Protein AF-A0AAJ2U3H9-F1 (afdb_monomer)

Organism: Alkalihalophilus pseudofirmus (NCBI:txid79885)

Radius of gyration: 13.44 Å; Cα contacts (8 Å, |Δi|>4): 105; chains: 1; bounding box: 36×34×32 Å

Secondary structure (DSSP, 8-state):
------TTHHHHS----HHHHHHHHHHHHHT-HHHHHHHHHHHHHHHHTS---TTSHHHHHHHHHHTT--HHHHHHHHTSHHHHHHHHHHHHHTT-

pLDDT: mean 81.8, std 15.15, range [41.44, 97.75]

InterPro domains:
  IPR036249 Thioredoxin-like superfamily [SSF52833] (18-94)

Sequence (96 aa):
SGMSCDGSLWLENPVDAPYNVSLALKAAELQGRRAGIRFLRRMQEVLFLEKQNISDVAVLKECARSSGLDVEEFINDMHSESAAKAFQCDLQITTE

Structure (mmCIF, N/CA/C/O backbone):
data_AF-A0AAJ2U3H9-F1
#
_entry.id   AF-A0AAJ2U3H9-F1
#
loop_
_atom_site.group_PDB
_atom_site.id
_atom_site.type_symbol
_atom_site.label_atom_id
_atom_site.label_alt_id
_atom_site.label_comp_id
_atom_site.label_asym_id
_atom_site.label_entity_id
_atom_site.label_seq_id
_atom_site.pdbx_PDB_ins_code
_atom_site.Cartn_x
_atom_site.Cartn_y
_atom_site.Cartn_z
_atom_site.occupancy
_atom_site.B_iso_or_equiv
_atom_site.auth_seq_id
_atom_site.auth_comp_id
_atom_site.auth_asym_id
_atom_site.auth_atom_id
_atom_site.pdbx_PDB_model_num
ATOM 1 N N . SER A 1 1 ? 22.103 4.186 -0.546 1.00 52.78 1 SER A N 1
ATOM 2 C CA . SER A 1 1 ? 20.906 3.362 -0.281 1.00 52.78 1 SER A CA 1
ATOM 3 C C . SER A 1 1 ? 21.046 1.910 -0.737 1.00 52.78 1 SER A C 1
ATOM 5 O O . SER A 1 1 ? 20.302 1.097 -0.216 1.00 52.78 1 SER A O 1
ATOM 7 N N . GLY A 1 2 ? 21.956 1.531 -1.651 1.00 63.69 2 GLY A N 1
ATOM 8 C CA . GLY A 1 2 ? 22.235 0.115 -1.982 1.00 63.69 2 GLY A CA 1
ATOM 9 C C . GLY A 1 2 ? 21.114 -0.637 -2.717 1.00 63.69 2 GLY A C 1
ATOM 10 O O . GLY A 1 2 ? 21.351 -1.727 -3.221 1.00 63.69 2 GLY A O 1
ATOM 11 N N . MET A 1 3 ? 19.918 -0.052 -2.811 1.00 66.44 3 MET A N 1
ATOM 12 C CA . MET A 1 3 ? 18.829 -0.526 -3.656 1.00 66.44 3 MET A CA 1
ATOM 13 C C . MET A 1 3 ? 19.054 -0.066 -5.097 1.00 66.44 3 MET A C 1
ATOM 15 O O . MET A 1 3 ? 19.252 1.126 -5.341 1.00 66.44 3 MET A O 1
ATOM 19 N N . SER A 1 4 ? 19.024 -1.012 -6.037 1.00 62.16 4 SER A N 1
ATOM 20 C CA . SER A 1 4 ? 19.001 -0.715 -7.468 1.00 62.16 4 SER A CA 1
ATOM 21 C C . SER A 1 4 ? 17.622 -0.180 -7.840 1.00 62.16 4 SER A C 1
ATOM 23 O O . SER A 1 4 ? 16.643 -0.917 -7.794 1.00 62.16 4 SER A O 1
ATOM 25 N N . CYS A 1 5 ? 17.552 1.100 -8.197 1.00 56.16 5 CYS A N 1
ATOM 26 C CA . CYS A 1 5 ? 16.351 1.712 -8.755 1.00 56.16 5 CYS A CA 1
ATOM 27 C C . CYS A 1 5 ? 16.517 1.791 -10.274 1.00 56.16 5 CYS A C 1
ATOM 29 O O . CYS A 1 5 ? 17.376 2.530 -10.756 1.00 56.16 5 CYS A O 1
ATOM 31 N N . ASP A 1 6 ? 15.719 1.040 -11.029 1.00 63.75 6 ASP A N 1
ATOM 32 C CA . ASP A 1 6 ? 15.672 1.184 -12.483 1.00 63.75 6 ASP A CA 1
ATOM 33 C C . ASP A 1 6 ? 14.768 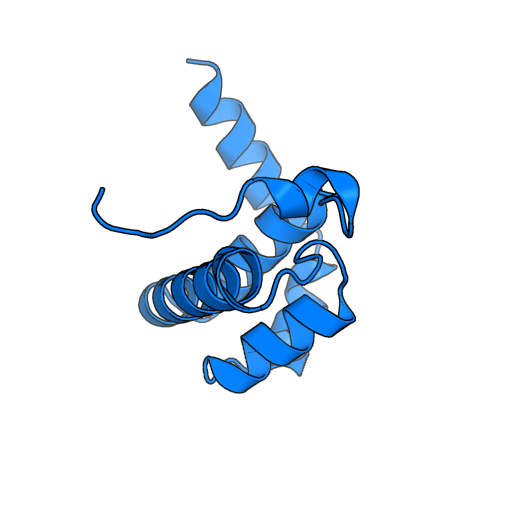2.372 -12.860 1.00 63.75 6 ASP A C 1
ATOM 35 O O . ASP A 1 6 ? 13.556 2.347 -12.650 1.00 63.75 6 ASP A O 1
ATOM 39 N N . GLY A 1 7 ? 15.368 3.439 -13.393 1.00 59.19 7 GLY A N 1
ATOM 40 C CA . GLY A 1 7 ? 14.671 4.681 -13.744 1.00 59.19 7 GLY A CA 1
ATOM 41 C C . GLY A 1 7 ? 13.750 4.586 -14.967 1.00 59.19 7 GLY A C 1
ATOM 42 O O . GLY A 1 7 ? 12.967 5.508 -15.190 1.00 59.19 7 GLY A O 1
ATOM 43 N N . SER A 1 8 ? 13.804 3.490 -15.736 1.00 64.75 8 SER A N 1
ATOM 44 C CA . SER A 1 8 ? 12.917 3.256 -16.894 1.00 64.75 8 SER A CA 1
ATOM 45 C C . SER A 1 8 ? 11.440 3.105 -16.514 1.00 64.75 8 SER A C 1
ATOM 47 O O . SER A 1 8 ? 10.563 3.337 -17.342 1.00 64.75 8 SER A O 1
ATOM 49 N N . LEU A 1 9 ? 11.159 2.803 -15.243 1.00 58.12 9 LEU A N 1
ATOM 50 C CA . LEU A 1 9 ? 9.816 2.651 -14.687 1.00 58.12 9 LEU A CA 1
ATOM 51 C C . LEU A 1 9 ? 8.863 3.803 -15.048 1.00 58.12 9 LEU A C 1
ATOM 53 O O . LEU A 1 9 ? 7.720 3.572 -15.434 1.00 58.12 9 LEU A O 1
ATOM 57 N N . TRP A 1 10 ? 9.346 5.043 -14.952 1.00 59.75 10 TRP A N 1
ATOM 58 C CA . TRP A 1 10 ? 8.550 6.249 -15.198 1.00 59.75 10 TRP A CA 1
ATOM 59 C C . TRP A 1 10 ? 8.140 6.425 -16.664 1.00 59.75 10 TRP A C 1
ATOM 61 O O . TRP A 1 10 ? 7.230 7.196 -16.951 1.00 59.75 10 TRP A O 1
ATOM 71 N N . LEU A 1 11 ? 8.818 5.736 -17.584 1.00 60.06 11 LEU A N 1
ATOM 72 C CA . LEU A 1 11 ? 8.549 5.774 -19.021 1.00 60.06 11 LEU A CA 1
ATOM 73 C C . LEU A 1 11 ? 7.652 4.613 -19.472 1.00 60.06 11 LEU A C 1
ATOM 75 O O . LEU A 1 11 ? 6.944 4.757 -20.463 1.00 60.06 11 LEU A O 1
ATOM 79 N N . GLU A 1 12 ? 7.684 3.480 -18.764 1.00 65.00 12 GLU A N 1
ATOM 80 C CA . GLU A 1 12 ? 6.982 2.250 -19.157 1.00 65.00 12 GLU A CA 1
ATOM 81 C C . GLU A 1 12 ? 5.644 2.054 -18.430 1.00 65.00 12 GLU A C 1
ATOM 83 O O . GLU A 1 12 ? 4.678 1.622 -19.057 1.00 65.00 12 GLU A O 1
ATOM 88 N N . ASN A 1 13 ? 5.567 2.355 -17.127 1.00 66.62 13 ASN A N 1
ATOM 89 C CA . ASN A 1 13 ? 4.363 2.119 -16.323 1.00 66.62 13 ASN A CA 1
ATOM 90 C C . ASN A 1 13 ? 4.263 3.113 -15.143 1.00 66.62 13 ASN A C 1
ATOM 92 O O . ASN A 1 13 ? 4.543 2.752 -13.993 1.00 66.62 13 ASN A O 1
ATOM 96 N N . PRO A 1 14 ? 3.938 4.389 -15.423 1.00 73.50 14 PRO A N 1
ATOM 97 C CA . PRO A 1 14 ? 3.964 5.453 -14.425 1.00 73.50 14 PRO A CA 1
ATOM 98 C C . PRO A 1 14 ? 2.926 5.258 -13.310 1.00 73.50 14 PRO A C 1
ATOM 100 O O . PRO A 1 14 ? 1.861 4.667 -13.485 1.00 73.50 14 PRO A O 1
ATOM 103 N N . VAL A 1 15 ? 3.249 5.777 -12.122 1.00 77.25 15 VAL A N 1
ATOM 104 C CA . VAL A 1 15 ? 2.325 5.813 -10.980 1.00 77.25 15 VAL A CA 1
ATOM 105 C C . VAL A 1 15 ? 1.370 6.994 -11.164 1.00 77.25 15 VAL A C 1
ATOM 107 O O . VAL A 1 15 ? 1.632 8.099 -10.691 1.00 77.25 15 VAL A O 1
ATOM 110 N N . ASP A 1 16 ? 0.265 6.752 -11.864 1.00 78.75 16 ASP A N 1
ATOM 111 C CA . ASP A 1 16 ? -0.664 7.803 -12.305 1.00 78.75 16 ASP A CA 1
ATOM 112 C C . ASP A 1 16 ? -1.672 8.242 -11.228 1.00 78.75 16 ASP A C 1
ATOM 114 O O . ASP A 1 16 ? -2.223 9.341 -11.297 1.00 78.75 16 ASP A O 1
ATOM 118 N N . ALA A 1 17 ? -1.898 7.413 -10.203 1.00 80.56 17 ALA A N 1
ATOM 119 C CA . ALA A 1 17 ? -2.787 7.723 -9.080 1.00 80.56 17 ALA A CA 1
ATOM 120 C C . ALA A 1 17 ? -2.079 7.534 -7.720 1.00 80.56 17 ALA A C 1
ATOM 122 O O . ALA A 1 17 ? -2.417 6.626 -6.955 1.00 80.56 17 ALA A O 1
ATOM 123 N N . PRO A 1 18 ? -1.105 8.396 -7.365 1.00 79.69 18 PRO A N 1
ATOM 124 C CA . PRO A 1 18 ? -0.325 8.262 -6.128 1.00 79.69 18 PRO A CA 1
ATOM 125 C C . PRO A 1 18 ? -1.185 8.295 -4.854 1.00 79.69 18 PRO A C 1
ATOM 127 O O . PRO A 1 18 ? -0.818 7.693 -3.848 1.00 79.69 18 PRO A O 1
ATOM 130 N N . TYR A 1 19 ? -2.366 8.919 -4.911 1.00 80.62 19 TYR A N 1
ATOM 131 C CA . TYR A 1 19 ? -3.355 8.908 -3.831 1.00 80.62 19 TYR A CA 1
ATOM 132 C C . TYR A 1 19 ? -3.778 7.487 -3.418 1.00 80.62 19 TYR A C 1
ATOM 134 O O . TYR A 1 19 ? -3.866 7.189 -2.226 1.00 80.62 19 TYR A O 1
ATOM 142 N N . ASN A 1 20 ? -3.960 6.580 -4.385 1.00 85.25 20 ASN A N 1
ATOM 143 C CA . ASN A 1 20 ? -4.356 5.195 -4.117 1.00 85.25 20 ASN A CA 1
ATOM 144 C C . ASN A 1 20 ? -3.275 4.432 -3.346 1.00 85.25 20 ASN A C 1
ATOM 146 O O . ASN A 1 20 ? -3.592 3.603 -2.497 1.00 85.25 20 ASN A O 1
ATOM 150 N N . VAL A 1 21 ? -2.001 4.743 -3.607 1.00 90.12 21 VAL A N 1
ATOM 151 C CA . VAL A 1 21 ? -0.855 4.138 -2.914 1.00 90.12 21 VAL A CA 1
ATOM 152 C C . VAL A 1 21 ? -0.872 4.518 -1.436 1.00 90.12 21 VAL A C 1
ATOM 154 O O . VAL A 1 21 ? -0.688 3.669 -0.562 1.00 90.12 21 VAL A O 1
ATOM 157 N N . SER A 1 22 ? -1.128 5.793 -1.141 1.00 89.50 22 SER A N 1
ATOM 158 C CA . SER A 1 22 ? -1.200 6.280 0.234 1.00 89.50 22 SER A CA 1
ATOM 159 C C . SER A 1 22 ? -2.416 5.730 0.982 1.00 89.50 22 SER A C 1
ATOM 161 O O . SER A 1 22 ? -2.273 5.309 2.128 1.00 89.50 22 SER A O 1
ATOM 163 N N . LEU A 1 23 ? -3.587 5.660 0.335 1.00 89.38 23 LEU A N 1
ATOM 164 C CA . LEU A 1 23 ? -4.775 5.017 0.909 1.00 89.38 23 LEU A CA 1
ATOM 165 C C . LEU A 1 23 ? -4.539 3.539 1.217 1.00 89.38 23 LEU A C 1
ATOM 167 O O . LEU A 1 23 ? -4.879 3.078 2.303 1.00 89.38 23 LEU A O 1
ATOM 171 N N . ALA A 1 24 ? -3.923 2.808 0.290 1.00 93.31 24 ALA A N 1
ATOM 172 C CA . ALA A 1 24 ? -3.579 1.407 0.481 1.00 93.31 24 ALA A CA 1
ATOM 173 C C . ALA A 1 24 ? -2.625 1.206 1.659 1.00 93.31 24 ALA A C 1
ATOM 175 O O . ALA A 1 24 ? -2.825 0.307 2.474 1.00 93.31 24 ALA A O 1
ATOM 176 N N . LEU A 1 25 ? -1.614 2.067 1.802 1.00 93.50 25 LEU A N 1
ATOM 177 C CA . LEU A 1 25 ? -0.724 2.003 2.956 1.00 93.50 25 LEU A CA 1
ATOM 178 C C . LEU A 1 25 ? -1.493 2.212 4.269 1.00 93.50 25 LEU A C 1
ATOM 180 O O . LEU A 1 25 ? -1.284 1.454 5.214 1.00 93.50 25 LEU A O 1
ATOM 184 N N . LYS A 1 26 ? -2.426 3.173 4.312 1.00 90.62 26 LYS A N 1
ATOM 185 C CA . LYS A 1 26 ? -3.273 3.402 5.492 1.00 90.62 26 LYS A CA 1
ATOM 186 C C . LYS A 1 26 ? -4.205 2.237 5.792 1.00 90.62 26 LYS A C 1
ATOM 188 O O . LYS A 1 26 ? -4.257 1.812 6.940 1.00 90.62 26 LYS A O 1
ATOM 193 N N . ALA A 1 27 ? -4.862 1.670 4.785 1.00 92.94 27 ALA A N 1
ATOM 194 C CA . ALA A 1 27 ? -5.684 0.473 4.947 1.00 92.94 27 ALA A CA 1
ATOM 195 C C . ALA A 1 27 ? -4.873 -0.700 5.530 1.00 92.94 27 ALA A C 1
ATOM 197 O O . ALA A 1 27 ? -5.301 -1.365 6.469 1.00 92.94 27 ALA A O 1
ATOM 198 N N . ALA A 1 28 ? -3.641 -0.908 5.058 1.00 95.56 28 ALA A N 1
ATOM 199 C CA . ALA A 1 28 ? -2.756 -1.933 5.610 1.00 95.56 28 ALA A CA 1
ATOM 200 C C . ALA A 1 28 ? -2.307 -1.644 7.059 1.00 95.56 28 ALA A C 1
ATOM 202 O O . ALA A 1 28 ? -2.086 -2.574 7.838 1.00 95.56 28 ALA A O 1
ATOM 203 N N . GLU A 1 29 ? -2.144 -0.372 7.432 1.00 93.88 29 GLU A N 1
ATOM 204 C CA . GLU A 1 29 ? -1.804 0.040 8.800 1.00 93.88 29 GLU A CA 1
ATOM 205 C C . GLU A 1 29 ? -2.957 -0.166 9.794 1.00 93.88 29 GLU A C 1
ATOM 207 O O . GLU A 1 29 ? -2.679 -0.444 10.965 1.00 93.88 29 GLU A O 1
ATOM 212 N N . LEU A 1 30 ? -4.220 -0.096 9.347 1.00 92.81 30 LEU A N 1
ATOM 213 C CA . LEU A 1 30 ? -5.406 -0.354 10.180 1.00 92.81 30 LEU A CA 1
ATOM 214 C C . LEU A 1 30 ? -5.456 -1.801 10.691 1.00 92.81 30 LEU A C 1
ATOM 216 O O . LEU A 1 30 ? -5.809 -2.032 11.845 1.00 92.81 30 LEU A O 1
ATOM 220 N N . GLN A 1 31 ? -4.951 -2.757 9.906 1.00 94.56 31 GLN A N 1
ATOM 221 C CA . GLN A 1 31 ? -4.757 -4.152 10.335 1.00 94.56 31 GLN A CA 1
ATOM 222 C C . GLN A 1 31 ? -3.520 -4.348 11.239 1.00 94.56 31 GLN A C 1
ATOM 224 O O . GLN A 1 31 ? -3.146 -5.465 11.611 1.00 94.56 31 GLN A O 1
ATOM 229 N N . GLY A 1 32 ? -2.855 -3.251 11.608 1.00 95.38 32 GLY A N 1
ATOM 230 C CA . GLY A 1 32 ? -1.768 -3.193 12.570 1.00 95.38 32 GLY A CA 1
ATOM 231 C C . GLY A 1 32 ? -0.439 -2.753 11.962 1.00 95.38 32 GLY A C 1
ATOM 232 O O . GLY A 1 32 ? -0.059 -3.105 10.846 1.00 95.38 32 GLY A O 1
ATOM 233 N N . ARG A 1 33 ? 0.366 -2.058 12.772 1.00 93.56 33 ARG A N 1
ATOM 234 C CA . ARG A 1 33 ? 1.660 -1.481 12.363 1.00 93.56 33 ARG A CA 1
ATOM 235 C C . ARG A 1 33 ? 2.600 -2.472 11.663 1.00 93.56 33 ARG A C 1
ATOM 237 O O . ARG A 1 33 ? 3.270 -2.127 10.695 1.00 93.56 33 ARG A O 1
ATOM 244 N N . ARG A 1 34 ? 2.680 -3.717 12.149 1.00 95.75 34 ARG A N 1
ATOM 245 C CA . ARG A 1 34 ? 3.539 -4.750 11.533 1.00 95.75 34 ARG A CA 1
ATOM 246 C C . ARG A 1 34 ? 3.017 -5.202 10.169 1.00 95.75 34 ARG A C 1
ATOM 248 O O . ARG A 1 34 ? 3.828 -5.648 9.364 1.00 95.75 34 ARG A O 1
ATOM 255 N N . ALA A 1 35 ? 1.707 -5.144 9.932 1.00 95.69 35 ALA A N 1
ATOM 256 C CA . ALA A 1 35 ? 1.103 -5.471 8.645 1.00 95.69 35 ALA A CA 1
ATOM 257 C C . ALA A 1 35 ? 1.399 -4.366 7.621 1.00 95.69 35 ALA A C 1
ATOM 259 O O . ALA A 1 35 ? 1.954 -4.672 6.567 1.00 95.69 35 ALA A O 1
ATOM 260 N N . GLY A 1 36 ? 1.209 -3.097 8.002 1.00 95.81 36 GLY A N 1
ATOM 261 C CA . GLY A 1 36 ? 1.596 -1.936 7.190 1.00 95.81 36 GLY A CA 1
ATOM 262 C C . GLY A 1 36 ? 3.063 -1.966 6.740 1.00 95.81 36 GLY A C 1
ATOM 263 O O . GLY A 1 36 ? 3.352 -1.793 5.560 1.00 95.81 36 GLY A O 1
ATOM 264 N N . ILE A 1 37 ? 4.004 -2.302 7.635 1.00 96.50 37 ILE A N 1
ATOM 265 C CA . ILE A 1 37 ? 5.433 -2.416 7.275 1.00 96.50 37 ILE A CA 1
ATOM 266 C C . ILE A 1 37 ? 5.689 -3.535 6.249 1.00 96.50 37 ILE A C 1
ATOM 268 O O . ILE A 1 37 ? 6.477 -3.346 5.322 1.00 96.50 37 ILE A O 1
ATOM 272 N N . ARG A 1 38 ? 5.050 -4.707 6.399 1.00 97.56 38 ARG A N 1
ATOM 273 C CA . ARG A 1 38 ? 5.199 -5.809 5.427 1.00 97.56 38 ARG A CA 1
ATOM 274 C C . ARG A 1 38 ? 4.636 -5.419 4.064 1.00 97.56 38 ARG A C 1
ATOM 276 O O . ARG A 1 38 ? 5.290 -5.656 3.053 1.00 97.56 38 ARG A O 1
ATOM 283 N N . PHE A 1 39 ? 3.472 -4.779 4.065 1.00 97.75 39 PHE A N 1
ATOM 284 C CA . PHE A 1 39 ? 2.822 -4.284 2.862 1.00 97.75 39 PHE A CA 1
ATOM 285 C C . PHE A 1 39 ? 3.661 -3.232 2.136 1.00 97.75 39 PHE A C 1
ATOM 287 O O . PHE A 1 39 ? 3.895 -3.361 0.936 1.00 97.75 39 PHE A O 1
ATOM 294 N N . LEU A 1 40 ? 4.201 -2.249 2.864 1.00 96.00 40 LEU A N 1
ATOM 295 C CA . LEU A 1 40 ? 5.100 -1.238 2.307 1.00 96.00 40 LEU A CA 1
ATOM 296 C C . LEU A 1 40 ? 6.317 -1.876 1.636 1.00 96.00 40 LEU A C 1
ATOM 298 O O . LEU A 1 40 ? 6.662 -1.515 0.513 1.00 96.00 40 LEU A O 1
ATOM 302 N N . ARG A 1 41 ? 6.941 -2.854 2.302 1.00 95.50 41 ARG A N 1
ATOM 303 C CA . ARG A 1 41 ? 8.072 -3.585 1.730 1.00 95.50 41 ARG A CA 1
ATOM 304 C C . ARG A 1 41 ? 7.678 -4.296 0.433 1.00 95.50 41 ARG A C 1
ATOM 306 O O . ARG A 1 41 ? 8.403 -4.181 -0.551 1.00 95.50 41 ARG A O 1
ATOM 313 N N . ARG A 1 42 ? 6.531 -4.984 0.405 1.00 96.06 42 ARG A N 1
ATOM 314 C CA . ARG A 1 42 ? 6.059 -5.678 -0.802 1.00 96.06 42 ARG A CA 1
ATOM 315 C C . ARG A 1 42 ? 5.783 -4.700 -1.946 1.00 96.06 42 ARG A C 1
ATOM 317 O O . ARG A 1 42 ? 6.210 -4.961 -3.064 1.00 96.06 42 ARG A O 1
ATOM 324 N N . MET A 1 43 ? 5.145 -3.559 -1.672 1.00 94.25 43 MET A N 1
ATOM 325 C CA . MET A 1 43 ? 4.937 -2.512 -2.681 1.00 94.25 43 MET A CA 1
ATOM 326 C C . MET A 1 43 ? 6.258 -1.983 -3.247 1.00 94.25 43 MET A C 1
ATOM 328 O O . MET A 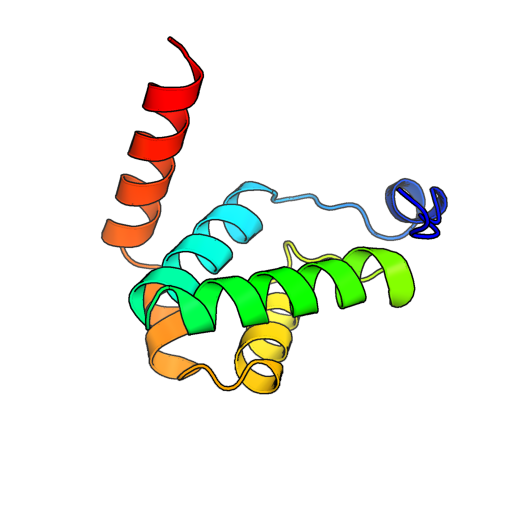1 43 ? 6.367 -1.796 -4.454 1.00 94.25 43 MET A O 1
ATOM 332 N N . GLN A 1 44 ? 7.268 -1.757 -2.401 1.00 92.25 44 GLN A N 1
ATOM 333 C CA . GLN A 1 44 ? 8.589 -1.308 -2.851 1.00 92.25 44 GLN A CA 1
ATOM 334 C C . GLN A 1 44 ? 9.268 -2.351 -3.747 1.00 92.25 44 GLN A C 1
ATOM 336 O O . GLN A 1 44 ? 9.835 -1.991 -4.774 1.00 92.25 44 GLN A O 1
ATOM 341 N N . GLU A 1 45 ? 9.184 -3.637 -3.401 1.00 91.62 45 GLU A N 1
ATOM 342 C CA . GLU A 1 45 ? 9.697 -4.727 -4.241 1.00 91.62 45 GLU A CA 1
ATOM 343 C C . GLU A 1 4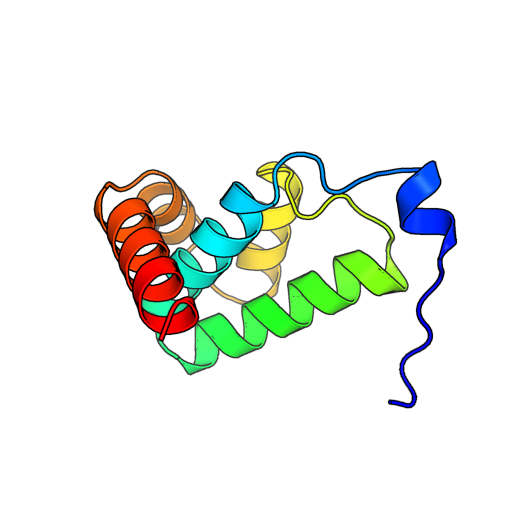5 ? 8.992 -4.753 -5.608 1.00 91.62 45 GLU A C 1
ATOM 345 O O . GLU A 1 45 ? 9.657 -4.788 -6.641 1.00 91.62 45 GLU A O 1
ATOM 350 N N . VAL A 1 46 ? 7.661 -4.643 -5.630 1.00 90.88 46 VAL A N 1
ATOM 351 C CA . VAL A 1 46 ? 6.871 -4.599 -6.872 1.00 90.88 46 VAL A CA 1
ATOM 352 C C . VAL A 1 46 ? 7.210 -3.374 -7.729 1.00 90.88 46 VAL A C 1
ATOM 354 O O . VAL A 1 46 ? 7.347 -3.486 -8.947 1.00 90.88 46 VAL A O 1
ATOM 357 N N . LEU A 1 47 ? 7.401 -2.212 -7.104 1.00 87.94 47 LEU A N 1
ATOM 358 C CA . LEU A 1 47 ? 7.740 -0.974 -7.799 1.00 87.94 47 LEU A CA 1
ATOM 359 C C . LEU A 1 47 ? 9.148 -1.021 -8.406 1.00 87.94 47 LEU A C 1
ATOM 361 O O . LEU A 1 47 ? 9.333 -0.716 -9.580 1.00 87.94 47 LEU A O 1
ATOM 365 N N . PHE A 1 48 ? 10.150 -1.382 -7.601 1.00 84.94 48 PHE A N 1
ATOM 366 C CA . PHE A 1 48 ? 11.555 -1.245 -7.988 1.00 84.94 48 PHE A CA 1
ATOM 367 C C . PHE A 1 48 ? 12.114 -2.463 -8.726 1.00 84.94 48 PHE A C 1
ATOM 369 O O . PHE A 1 48 ? 13.042 -2.302 -9.516 1.00 84.94 48 PHE A O 1
ATOM 376 N N . LEU A 1 49 ? 11.586 -3.666 -8.471 1.00 85.62 4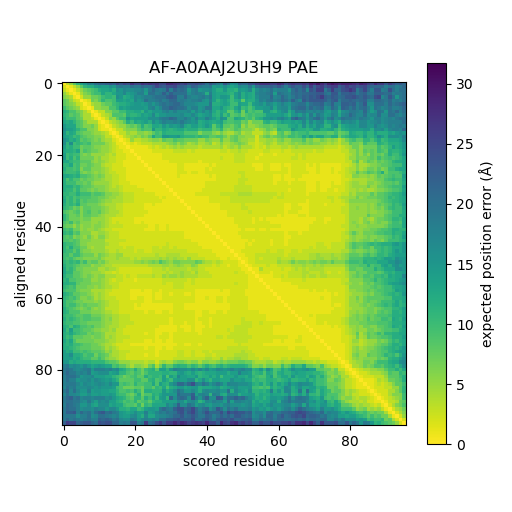9 LEU A N 1
ATOM 377 C CA . LEU A 1 49 ? 12.095 -4.911 -9.060 1.00 85.62 49 LEU A CA 1
ATOM 378 C C . LEU A 1 49 ? 11.203 -5.422 -10.192 1.00 85.62 49 LEU A C 1
ATOM 380 O O . LEU A 1 49 ? 11.715 -5.890 -11.204 1.00 85.62 49 LEU A O 1
ATOM 384 N N . GLU A 1 50 ? 9.882 -5.336 -10.026 1.00 84.31 50 GLU A N 1
ATOM 385 C CA . GLU A 1 50 ? 8.914 -5.883 -10.9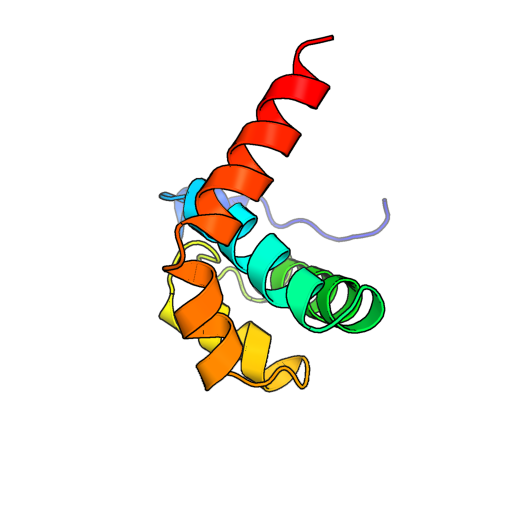92 1.00 84.31 50 GLU A CA 1
ATOM 386 C C . GLU A 1 50 ? 8.353 -4.826 -11.951 1.00 84.31 50 GLU A C 1
ATOM 388 O O . GLU A 1 50 ? 7.673 -5.165 -12.916 1.00 84.31 50 GLU A O 1
ATOM 393 N N . LYS A 1 51 ? 8.647 -3.548 -11.695 1.00 83.31 51 LYS A N 1
ATOM 394 C CA . LYS A 1 51 ? 8.210 -2.394 -12.484 1.00 83.31 51 LYS A CA 1
ATOM 395 C C . LYS A 1 51 ? 6.699 -2.292 -12.711 1.00 83.31 51 LYS A C 1
ATOM 397 O O . LYS A 1 51 ? 6.241 -1.833 -13.759 1.00 83.31 51 LYS A O 1
ATOM 402 N N . GLN A 1 52 ? 5.905 -2.722 -11.735 1.00 84.94 52 GLN A N 1
ATOM 403 C CA . GLN A 1 52 ? 4.452 -2.620 -11.847 1.00 84.94 52 GLN A CA 1
ATOM 404 C C . GLN A 1 52 ? 3.941 -1.285 -11.303 1.00 84.94 52 GLN A C 1
ATOM 406 O O . GLN A 1 52 ? 4.490 -0.718 -10.355 1.00 84.94 52 GLN A O 1
ATOM 411 N N . ASN A 1 53 ? 2.835 -0.815 -11.876 1.00 87.00 53 ASN A N 1
ATOM 412 C CA . ASN A 1 53 ? 2.130 0.360 -11.397 1.00 87.00 53 ASN A CA 1
ATOM 413 C C . ASN A 1 53 ? 1.411 0.055 -10.075 1.00 87.00 53 ASN A C 1
ATOM 415 O O . ASN A 1 53 ? 0.311 -0.493 -10.047 1.00 87.00 53 ASN A O 1
ATOM 419 N N . ILE A 1 54 ? 2.019 0.473 -8.967 1.00 88.81 54 ILE A N 1
ATOM 420 C CA . ILE A 1 54 ? 1.455 0.305 -7.622 1.00 88.81 54 ILE A CA 1
ATOM 421 C C . ILE A 1 54 ? 0.254 1.217 -7.327 1.00 88.81 54 ILE A C 1
ATOM 423 O O . ILE A 1 54 ? -0.279 1.148 -6.230 1.00 88.81 54 ILE A O 1
ATOM 427 N N . SER A 1 55 ? -0.179 2.078 -8.253 1.00 87.81 55 SER A N 1
ATOM 428 C CA . SER A 1 55 ? -1.450 2.806 -8.113 1.00 87.81 55 SER A CA 1
ATOM 429 C C . SER A 1 55 ? -2.666 2.028 -8.629 1.00 87.81 55 SER A C 1
ATOM 431 O O . SER A 1 55 ? -3.802 2.431 -8.359 1.00 87.81 55 SER A O 1
ATOM 433 N N . ASP A 1 56 ? -2.440 0.901 -9.315 1.00 89.88 56 ASP A N 1
ATOM 434 C CA . ASP A 1 56 ? -3.488 -0.027 -9.735 1.00 89.88 56 ASP A CA 1
ATOM 435 C C . ASP A 1 56 ? -3.993 -0.852 -8.538 1.00 89.88 56 ASP A C 1
ATOM 437 O O . ASP A 1 56 ? -3.233 -1.522 -7.833 1.00 89.88 56 ASP A O 1
ATOM 441 N N . VAL A 1 57 ? -5.311 -0.840 -8.330 1.00 89.56 57 VAL A N 1
ATOM 442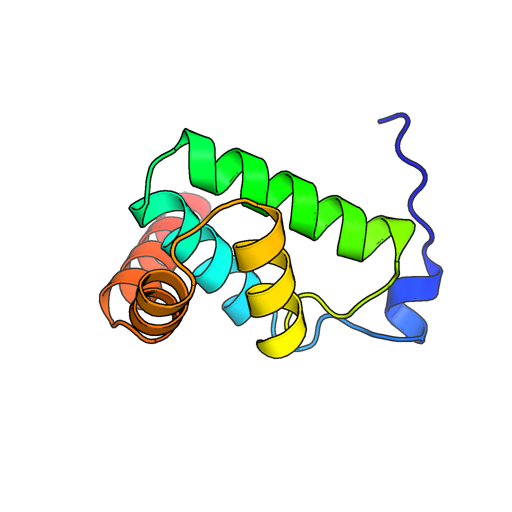 C CA . VAL A 1 57 ? -5.994 -1.596 -7.273 1.00 89.56 57 VAL A CA 1
ATOM 443 C C . VAL A 1 57 ? -5.732 -3.100 -7.391 1.00 89.56 57 VAL A C 1
ATOM 445 O O . VAL A 1 57 ? -5.622 -3.775 -6.368 1.00 89.56 57 VAL A O 1
ATOM 448 N N . ALA A 1 58 ? -5.590 -3.646 -8.602 1.00 92.19 58 ALA A N 1
ATOM 449 C CA . ALA A 1 58 ? -5.273 -5.059 -8.796 1.00 92.19 58 ALA A CA 1
ATOM 450 C C . ALA A 1 58 ? -3.880 -5.410 -8.247 1.00 92.19 58 ALA A C 1
ATOM 452 O O . ALA A 1 58 ? -3.729 -6.414 -7.544 1.00 92.19 58 ALA A O 1
ATOM 453 N N . VAL A 1 59 ? -2.886 -4.550 -8.496 1.00 94.31 59 VAL A N 1
ATOM 454 C CA . VAL A 1 59 ? -1.515 -4.700 -7.983 1.00 94.31 59 VAL A CA 1
ATOM 455 C C . VAL A 1 59 ? -1.498 -4.547 -6.462 1.00 94.31 59 VAL A C 1
ATOM 457 O O . VAL A 1 59 ? -0.920 -5.374 -5.756 1.00 94.31 59 VAL A O 1
ATOM 460 N N . LEU A 1 60 ? -2.198 -3.543 -5.929 1.00 94.75 60 LEU A N 1
ATOM 461 C CA . LEU A 1 60 ? -2.325 -3.316 -4.486 1.00 94.75 60 LEU A CA 1
ATOM 462 C C . LEU A 1 60 ? -3.000 -4.494 -3.771 1.00 94.75 60 LEU A C 1
ATOM 464 O O . LEU A 1 60 ? -2.553 -4.908 -2.700 1.00 94.75 60 LEU A O 1
ATOM 468 N N . LYS A 1 61 ? -4.025 -5.091 -4.385 1.00 95.81 61 LYS A N 1
ATOM 469 C CA . LYS A 1 61 ? -4.713 -6.279 -3.867 1.00 95.81 61 LYS A CA 1
ATOM 470 C C . LYS A 1 61 ? -3.791 -7.498 -3.805 1.00 95.81 61 LYS A C 1
ATOM 472 O O . LYS A 1 61 ? -3.829 -8.245 -2.827 1.00 95.81 61 LYS A O 1
ATOM 477 N N . GLU A 1 62 ? -2.944 -7.693 -4.814 1.00 96.62 62 GLU A N 1
ATOM 478 C CA . GLU A 1 62 ? -1.962 -8.780 -4.811 1.00 96.62 62 GLU A CA 1
ATOM 479 C C . GLU A 1 62 ? -0.854 -8.545 -3.774 1.00 96.62 62 GLU A C 1
ATOM 481 O O . GLU A 1 62 ? -0.481 -9.462 -3.038 1.00 96.62 62 GLU A O 1
ATOM 486 N N . CYS A 1 63 ? -0.393 -7.299 -3.625 1.00 96.88 63 CYS A N 1
ATOM 487 C CA . CYS A 1 63 ? 0.518 -6.905 -2.550 1.00 96.88 63 CYS A CA 1
ATOM 488 C C . CYS A 1 63 ? -0.080 -7.190 -1.167 1.00 96.88 63 CYS A C 1
ATOM 490 O O . CYS A 1 63 ? 0.627 -7.694 -0.288 1.00 96.88 63 CYS A O 1
ATOM 492 N N . ALA A 1 64 ? -1.372 -6.908 -0.973 1.00 97.06 64 ALA A N 1
ATOM 493 C CA . ALA A 1 64 ? -2.061 -7.148 0.289 1.00 97.06 64 ALA A CA 1
ATOM 494 C C . ALA A 1 64 ? -2.113 -8.644 0.616 1.00 97.06 64 ALA A C 1
ATOM 496 O O . ALA A 1 64 ? -1.680 -9.066 1.693 1.00 97.06 64 ALA A O 1
ATOM 497 N N . ARG A 1 65 ? -2.523 -9.455 -0.366 1.00 97.44 65 ARG A N 1
ATOM 498 C CA . ARG A 1 65 ? -2.538 -10.920 -0.275 1.00 97.44 65 ARG A CA 1
ATOM 499 C C . ARG A 1 65 ? -1.157 -11.482 0.066 1.00 97.44 65 ARG A C 1
ATOM 501 O O . ARG A 1 65 ? -1.018 -12.238 1.024 1.00 97.44 65 ARG A O 1
ATOM 508 N N . SER A 1 66 ? -0.131 -11.067 -0.674 1.00 96.25 66 SER A N 1
ATOM 509 C CA . SER A 1 66 ? 1.258 -11.509 -0.484 1.00 96.25 66 SER A CA 1
ATOM 510 C C . SER A 1 66 ? 1.841 -11.106 0.877 1.00 96.25 66 SER A C 1
ATOM 512 O O . SER A 1 66 ? 2.744 -11.762 1.390 1.00 96.25 66 SER A O 1
ATOM 514 N N . SER A 1 67 ? 1.323 -10.035 1.486 1.00 95.88 67 SER A N 1
ATOM 515 C CA . SER A 1 67 ? 1.777 -9.522 2.788 1.00 95.88 67 SER A CA 1
ATOM 516 C C . SER A 1 67 ? 1.040 -10.141 3.986 1.00 95.88 67 SER A C 1
ATOM 518 O O . SER A 1 67 ? 1.376 -9.842 5.144 1.00 95.88 67 SER A O 1
ATOM 520 N N . GLY A 1 68 ? 0.059 -11.012 3.717 1.00 96.25 68 GLY A N 1
ATOM 521 C CA . GLY A 1 68 ? -0.769 -11.680 4.719 1.00 96.25 68 GLY A CA 1
ATOM 522 C C . GLY A 1 68 ? -1.766 -10.745 5.403 1.00 96.25 68 GLY A C 1
ATOM 523 O O . GLY A 1 68 ? -1.958 -10.867 6.610 1.00 96.25 68 GLY A O 1
ATOM 524 N N . LEU A 1 69 ? -2.309 -9.773 4.666 1.00 97.62 69 LEU A N 1
ATOM 525 C CA . LEU A 1 69 ? -3.437 -8.947 5.109 1.00 97.62 69 LEU A CA 1
ATOM 526 C C . LEU A 1 69 ? -4.763 -9.680 4.854 1.00 97.62 69 LEU A C 1
ATOM 528 O O . LEU A 1 69 ? -4.850 -10.511 3.944 1.00 97.62 69 LEU A O 1
ATOM 532 N N . ASP A 1 70 ? -5.801 -9.325 5.609 1.00 97.56 70 ASP A N 1
ATOM 533 C CA . ASP A 1 70 ? -7.179 -9.602 5.212 1.00 97.56 70 ASP A CA 1
ATOM 534 C C . ASP A 1 70 ? -7.505 -8.727 3.999 1.00 97.56 70 ASP A C 1
ATOM 536 O O . ASP A 1 70 ? -7.591 -7.501 4.083 1.00 97.56 70 ASP A O 1
ATOM 540 N N . VAL A 1 71 ? -7.615 -9.362 2.836 1.00 96.69 71 VAL A N 1
ATOM 541 C CA . VAL A 1 71 ? -7.777 -8.659 1.564 1.00 96.69 71 VAL A CA 1
ATOM 542 C C . VAL A 1 71 ? -9.163 -8.024 1.446 1.00 96.69 71 VAL A C 1
ATOM 544 O O . VAL A 1 71 ? -9.293 -6.996 0.786 1.00 96.69 71 VAL A O 1
ATOM 547 N N . GLU A 1 72 ? -10.195 -8.616 2.046 1.00 94.88 72 GLU A N 1
ATOM 548 C CA . GLU A 1 72 ? -11.547 -8.057 1.976 1.00 94.88 72 GLU A CA 1
ATOM 549 C C . GLU A 1 72 ? -11.651 -6.809 2.850 1.00 94.88 72 GLU A C 1
ATOM 551 O O . GLU A 1 72 ? -12.097 -5.766 2.371 1.00 94.88 72 GLU A O 1
ATOM 556 N N . GLU A 1 73 ? -11.151 -6.881 4.086 1.00 94.50 73 GLU A N 1
ATOM 557 C CA . GLU A 1 73 ? -11.079 -5.726 4.986 1.00 94.50 73 GLU A CA 1
ATOM 558 C C . GLU A 1 73 ? -10.203 -4.616 4.391 1.00 94.50 73 GLU A C 1
ATOM 560 O O . GLU A 1 73 ? -10.617 -3.463 4.343 1.00 94.50 73 GLU A O 1
ATOM 565 N N . PHE A 1 74 ? -9.051 -4.966 3.812 1.00 95.44 74 PHE A N 1
ATOM 566 C CA . PHE A 1 74 ? -8.154 -4.014 3.152 1.00 95.44 74 PHE A CA 1
ATOM 567 C C . PHE A 1 74 ? -8.836 -3.228 2.020 1.00 95.44 74 PHE A C 1
ATOM 569 O O . PHE A 1 74 ? -8.673 -2.011 1.928 1.00 95.44 74 PHE A O 1
ATOM 576 N N . ILE A 1 75 ? -9.606 -3.897 1.153 1.00 93.06 75 ILE A N 1
ATOM 577 C CA . ILE A 1 75 ? -10.321 -3.225 0.056 1.00 93.06 75 ILE A CA 1
ATOM 578 C C . ILE A 1 75 ? -11.443 -2.337 0.602 1.00 93.06 75 ILE A C 1
ATOM 580 O O . ILE A 1 75 ? -11.619 -1.215 0.124 1.00 93.06 75 ILE A O 1
ATOM 584 N N . ASN A 1 76 ? -12.173 -2.801 1.618 1.00 91.50 76 ASN A N 1
ATOM 585 C CA . ASN A 1 76 ? -13.204 -1.992 2.266 1.00 91.50 76 ASN A CA 1
ATOM 586 C C . ASN A 1 76 ? -12.600 -0.732 2.903 1.00 91.50 76 ASN A C 1
ATOM 588 O O . ASN A 1 76 ? -13.114 0.369 2.700 1.00 91.50 76 ASN A O 1
ATOM 592 N N . ASP A 1 77 ? -11.470 -0.877 3.593 1.00 89.88 77 ASP A N 1
ATOM 593 C CA . ASP A 1 77 ? -10.752 0.223 4.227 1.00 89.88 77 ASP A CA 1
ATOM 594 C C . ASP A 1 77 ? -10.205 1.213 3.203 1.00 89.88 77 ASP A C 1
ATOM 596 O O . ASP A 1 77 ? -10.353 2.419 3.391 1.00 89.88 77 ASP A O 1
ATOM 600 N N . MET A 1 78 ? -9.649 0.743 2.084 1.00 86.81 78 MET A N 1
ATOM 601 C CA . MET A 1 78 ? -9.185 1.617 0.999 1.00 86.81 78 MET A CA 1
ATOM 602 C C . MET A 1 78 ? -10.291 2.523 0.441 1.00 86.81 78 MET A C 1
ATOM 604 O O . MET A 1 78 ? -10.008 3.647 0.031 1.00 86.81 78 MET A O 1
ATOM 608 N N . HIS A 1 79 ? -11.537 2.045 0.418 1.00 81.25 79 HIS A N 1
ATOM 609 C CA . HIS A 1 79 ? -12.699 2.787 -0.080 1.00 81.25 79 HIS A CA 1
ATOM 610 C C . HIS A 1 79 ? -13.445 3.547 1.033 1.00 81.25 79 HIS A C 1
ATOM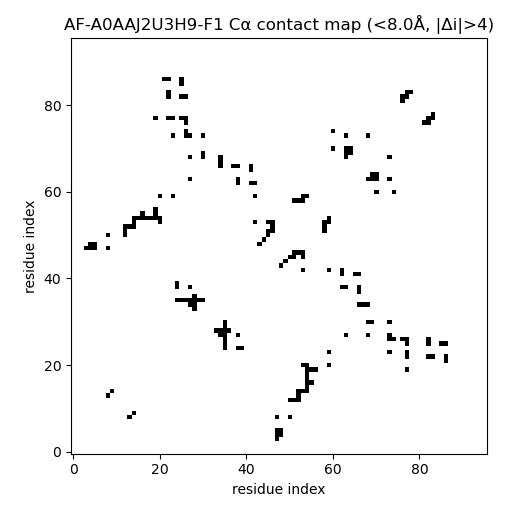 612 O O . HIS A 1 79 ? -14.427 4.241 0.763 1.00 81.25 79 HIS A O 1
ATOM 618 N N . SER A 1 80 ? -12.999 3.418 2.284 1.00 75.56 80 SER A N 1
ATOM 619 C CA . SER A 1 80 ? -13.639 4.029 3.445 1.00 75.56 80 SER A CA 1
ATOM 620 C C . SER A 1 80 ? -13.318 5.524 3.569 1.00 75.56 80 SER A C 1
ATOM 622 O O . SER A 1 80 ? -12.212 5.983 3.271 1.00 75.56 80 SER A O 1
ATOM 624 N N . GLU A 1 81 ? -14.259 6.300 4.121 1.00 65.00 81 GLU A N 1
ATOM 625 C CA . GLU A 1 81 ? -13.984 7.692 4.513 1.00 65.00 81 GLU A CA 1
ATOM 626 C C . GLU A 1 81 ? -12.836 7.796 5.531 1.00 65.00 81 GLU A C 1
ATOM 628 O O . GLU A 1 81 ? -12.165 8.824 5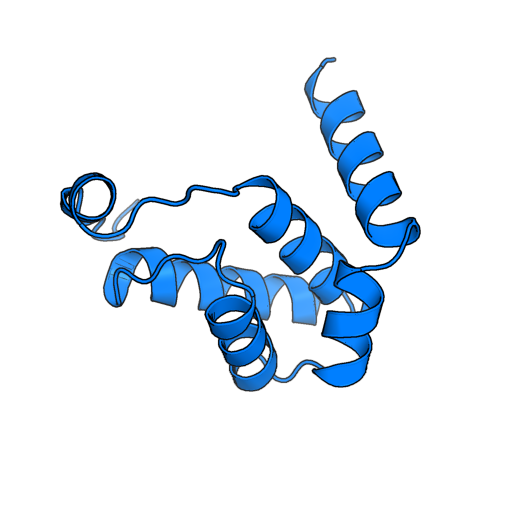.601 1.00 65.00 81 GLU A O 1
ATOM 633 N N . SER A 1 82 ? -12.608 6.752 6.334 1.00 62.66 82 SER A N 1
ATOM 634 C CA . SER A 1 82 ? -11.537 6.689 7.331 1.00 62.66 82 SER A CA 1
ATOM 635 C C . SER A 1 82 ? -10.148 6.718 6.703 1.00 62.66 82 SER A C 1
ATOM 637 O O . SER A 1 82 ? -9.301 7.473 7.179 1.00 62.66 82 SER A O 1
ATOM 639 N N . ALA A 1 83 ? -9.912 5.974 5.619 1.00 60.06 83 ALA A N 1
ATOM 640 C CA . ALA A 1 83 ? -8.628 6.020 4.921 1.00 60.06 83 ALA A CA 1
ATOM 641 C C . ALA A 1 83 ? -8.411 7.382 4.239 1.00 60.06 83 ALA A C 1
ATOM 643 O O . ALA A 1 83 ? -7.324 7.956 4.336 1.00 60.06 83 ALA A O 1
ATOM 644 N N . ALA A 1 84 ? -9.464 7.958 3.646 1.00 65.31 84 ALA A N 1
ATOM 645 C CA . ALA A 1 84 ? -9.417 9.300 3.066 1.00 65.31 84 ALA A CA 1
ATOM 646 C C . ALA A 1 84 ? -9.103 10.387 4.112 1.00 65.31 84 ALA A C 1
ATOM 648 O O . ALA A 1 84 ? -8.276 11.265 3.855 1.00 65.31 84 ALA A O 1
ATOM 649 N N . LYS A 1 85 ? -9.706 10.310 5.306 1.00 61.84 85 LYS A N 1
ATOM 650 C CA . LYS A 1 85 ? -9.440 11.228 6.428 1.00 61.84 85 LYS A CA 1
ATOM 651 C C . LYS A 1 85 ? -8.039 11.036 7.015 1.00 61.84 85 LYS A C 1
ATOM 653 O O . LYS A 1 85 ? -7.356 12.027 7.248 1.00 61.84 85 LYS A O 1
ATOM 658 N N . ALA A 1 86 ? -7.578 9.796 7.197 1.00 62.00 86 ALA A N 1
ATOM 659 C CA . ALA A 1 86 ? -6.223 9.513 7.681 1.00 62.00 86 ALA A CA 1
ATOM 660 C C . ALA A 1 86 ? -5.150 10.077 6.737 1.00 62.00 86 ALA A C 1
ATOM 662 O O . ALA A 1 86 ? -4.176 10.673 7.191 1.00 62.00 86 ALA A O 1
ATOM 663 N N . PHE A 1 87 ? -5.359 9.962 5.424 1.00 64.31 87 PHE A N 1
ATOM 664 C CA . PHE A 1 87 ? -4.484 10.588 4.438 1.00 64.31 87 PHE A CA 1
ATOM 665 C C . PHE A 1 87 ? -4.522 12.124 4.491 1.00 64.31 87 PHE A C 1
ATOM 667 O O . PHE A 1 87 ? -3.480 12.769 4.410 1.00 64.31 87 PHE A O 1
ATOM 674 N N . GLN A 1 88 ? -5.704 12.729 4.654 1.00 63.03 88 GLN A N 1
ATOM 675 C CA . GLN A 1 88 ? -5.812 14.184 4.820 1.00 63.03 88 GLN A CA 1
ATOM 676 C C . GLN A 1 88 ? -5.067 14.683 6.065 1.00 63.03 88 GLN A C 1
ATOM 678 O O . GLN A 1 88 ? -4.420 15.727 5.998 1.00 63.03 88 GLN A O 1
ATOM 683 N N . CYS A 1 89 ? -5.112 13.939 7.173 1.00 58.56 89 CYS A N 1
ATOM 684 C CA . CYS A 1 89 ? -4.338 14.262 8.371 1.00 58.56 89 CYS A CA 1
ATOM 685 C C . CYS A 1 89 ? -2.822 14.185 8.121 1.00 58.56 89 CYS A C 1
ATOM 687 O O . CYS A 1 89 ? -2.104 15.099 8.521 1.00 58.56 89 CYS A O 1
ATOM 689 N N . ASP A 1 90 ? -2.336 13.160 7.411 1.00 60.06 90 ASP A N 1
ATOM 690 C CA . ASP A 1 90 ? -0.919 13.054 7.023 1.00 60.06 90 ASP A CA 1
ATOM 691 C C . ASP A 1 90 ? -0.466 14.238 6.143 1.00 60.06 90 ASP A C 1
ATOM 693 O O . ASP A 1 90 ? 0.646 14.750 6.305 1.00 60.06 90 ASP A O 1
ATOM 697 N N . LEU A 1 91 ? -1.333 14.717 5.240 1.00 60.91 91 LEU A N 1
ATOM 698 C CA . LEU A 1 91 ? -1.046 15.902 4.426 1.00 60.91 9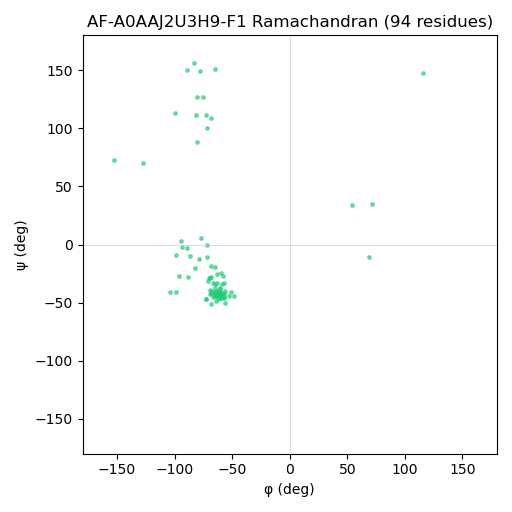1 LEU A CA 1
ATOM 699 C C . LEU A 1 91 ? -0.895 17.165 5.281 1.00 60.91 91 LEU A C 1
ATOM 701 O O . LEU A 1 91 ? 0.019 17.948 5.044 1.00 60.91 91 LEU A O 1
ATOM 705 N N . GLN A 1 92 ? -1.773 17.351 6.272 1.00 59.97 92 GLN A N 1
ATOM 706 C CA . GLN A 1 92 ? -1.761 18.530 7.143 1.00 59.97 92 GLN A CA 1
ATOM 707 C C . GLN A 1 92 ? -0.497 18.602 8.009 1.00 59.97 92 GLN A C 1
ATOM 709 O O . GLN A 1 92 ? 0.057 19.687 8.171 1.00 59.97 92 GLN A O 1
ATOM 714 N N . ILE A 1 93 ? -0.000 17.457 8.493 1.00 59.03 93 ILE A N 1
ATOM 715 C CA . ILE A 1 93 ? 1.243 17.370 9.282 1.00 59.03 93 ILE A CA 1
ATOM 716 C C . ILE A 1 93 ? 2.483 17.686 8.426 1.00 59.03 93 ILE A C 1
ATOM 718 O O . ILE A 1 93 ? 3.479 18.180 8.939 1.00 59.03 93 ILE A O 1
ATOM 722 N N . THR A 1 94 ? 2.435 17.435 7.114 1.00 57.66 94 THR A N 1
ATOM 723 C CA . THR A 1 94 ? 3.577 17.675 6.209 1.00 57.66 94 THR A CA 1
ATOM 724 C C . THR A 1 94 ? 3.742 19.160 5.829 1.00 57.66 94 THR A C 1
ATOM 726 O O . THR A 1 94 ? 4.766 19.542 5.269 1.00 57.66 94 THR A O 1
ATOM 729 N N . THR A 1 95 ? 2.748 20.006 6.122 1.00 53.44 95 THR A N 1
ATOM 730 C CA . THR A 1 95 ? 2.756 21.455 5.830 1.00 53.44 95 THR A CA 1
ATOM 731 C C . THR A 1 95 ? 3.229 22.356 6.979 1.00 53.44 95 THR A C 1
ATOM 733 O O . THR A 1 95 ? 3.209 23.576 6.806 1.00 53.44 95 THR A O 1
ATOM 736 N N . GLU A 1 96 ? 3.652 21.794 8.116 1.00 41.44 96 GLU A N 1
ATOM 737 C CA . GLU A 1 96 ? 4.284 22.546 9.221 1.00 41.44 96 GLU A CA 1
ATOM 738 C C . GLU A 1 96 ? 5.809 22.667 9.089 1.00 41.44 96 GLU A C 1
ATOM 740 O O . GLU A 1 96 ? 6.467 21.694 8.652 1.00 41.44 96 GLU A O 1
#

Solvent-accessible surface area (backbone atoms only — not comparable to full-atom values): 5241 Å² total; per-residue (Å²): 133,92,69,75,72,62,76,62,35,70,81,77,38,51,67,84,39,60,67,50,39,56,21,44,48,45,20,34,33,74,78,31,68,73,41,21,54,43,30,52,51,43,48,49,47,38,42,48,74,66,47,45,38,58,36,40,66,70,50,44,49,50,33,31,49,76,43,71,48,64,52,68,61,34,54,53,33,43,73,30,71,64,23,56,48,54,50,52,52,55,54,60,65,70,74,109

Nearest PDB structures (foldseek):
  6ghb-assembly1_B  TM=9.593E-01  e=3.568E-08  Geobacillus kaustophilus HTA426
  6gho-assembly1_B  TM=9.602E-01  e=3.758E-08  Geobacillus kaustophilus HTA426
  6ghb-assembly2_D  TM=9.582E-01  e=4.873E-08  Geobacillus kaustophilus HTA426
  3kzq-assembly3_D-3  TM=8.977E-01  e=2.242E-02  Vibrio parahaemolyticus
  1yzx-assembly1_B  TM=7.553E-01  e=6.231E-01  Homo sapiens

Mean predicted aligned error: 7.42 Å

Foldseek 3Di:
DPQQADPCLCVPANQPCVVLLQLLLLLQCVQHPLSSVLLVVLLCCCCRPVSHRSSDPVNSLVSSVVSPHPSVSSVVSSVDVVSVVVVVVVVVVVVD